Protein AF-A0A0P9E8Y1-F1 (afdb_monomer_lite)

Secondary structure (DSSP, 8-state):
--SSSS-HHHHHHHHHHHHSEEEHHHHHHHHHHH-GGG---HHHHHHHHHHTBSS-GGGGG-TT----EEEEETTEEEE--HHHH--EEE-SS-EEE----EEETTEEE--B-TTS-BPPPHHHHHHTT--TT-EEEEEE-TTS-EEEEEE-PPP-

Foldseek 3Di:
DDLFPDDLLVLVVVQQVVPFKDFLVSSVVSCCVPRVVSVDDSVNSNVLLLCQDQFRFCVLVNQPHNHQWHDPDPRMIHGDDCVVPPHWDRDNGGIDHDQDFDDDVVDTDTDQDPVRDTDDDPVRCVVQVPDPPWDWDFDQDPVRDTDIHTDDDDDD

Radius of gyration: 22.62 Å; chains: 1; bounding box: 49×35×71 Å

Sequence (156 aa):
MTRYSKPVWQMVEEVVDKLGEITAKDARDYIRKNYAEDKVNESTISAQVIACSVNHPSAHHYPNSHRFLFYLGNGRYRRYDPKKDGLWEITSNSAQKIIREVKTEQAYFSQIDSNGQVRLPKEIQEKLSIGARDFVAFVTDEQGNIILKKAELRPV

pLDDT: mean 87.86, std 12.37, range [41.81, 98.62]

Structure (mmCIF, N/CA/C/O backbone):
data_AF-A0A0P9E8Y1-F1
#
_entry.id   AF-A0A0P9E8Y1-F1
#
loop_
_atom_site.group_PDB
_atom_site.id
_atom_site.type_symbol
_atom_site.label_atom_id
_atom_site.label_alt_id
_atom_site.label_comp_id
_atom_site.label_asym_id
_atom_site.label_entity_id
_atom_site.label_seq_id
_atom_site.pdbx_PDB_ins_code
_atom_site.Cartn_x
_atom_site.Cartn_y
_atom_site.Cartn_z
_atom_site.occupancy
_atom_site.B_iso_or_equiv
_atom_site.auth_seq_id
_atom_site.auth_comp_id
_atom_site.auth_asym_id
_atom_site.auth_atom_id
_atom_site.pdbx_PDB_model_num
ATOM 1 N N . MET A 1 1 ? -0.539 -0.955 28.937 1.00 47.16 1 MET A N 1
ATOM 2 C CA . MET A 1 1 ? -1.967 -0.570 28.940 1.00 47.16 1 MET A CA 1
ATOM 3 C C . MET A 1 1 ? -2.278 0.128 27.632 1.00 47.16 1 MET A C 1
ATOM 5 O O . MET A 1 1 ? -1.619 1.112 27.318 1.00 47.16 1 MET A O 1
ATOM 9 N N . THR A 1 2 ? -3.213 -0.391 26.842 1.00 61.22 2 THR A N 1
ATOM 10 C CA . THR A 1 2 ? -3.755 0.338 25.690 1.00 61.22 2 THR A CA 1
ATOM 11 C C . THR A 1 2 ? -4.721 1.404 26.203 1.00 61.22 2 THR A C 1
ATOM 13 O O . THR A 1 2 ? -5.543 1.126 27.067 1.00 61.22 2 THR A O 1
ATOM 16 N N . ARG A 1 3 ? -4.599 2.638 25.697 1.00 80.88 3 ARG A N 1
ATOM 17 C CA . ARG A 1 3 ? -5.460 3.783 26.065 1.00 80.88 3 ARG A CA 1
ATOM 18 C C . ARG A 1 3 ? -6.944 3.554 25.735 1.00 80.88 3 ARG A C 1
ATOM 20 O O . ARG A 1 3 ? -7.800 4.214 26.305 1.00 80.88 3 ARG A O 1
ATOM 27 N N . TYR A 1 4 ? -7.208 2.647 24.805 1.00 91.56 4 TYR A N 1
ATOM 28 C CA . TYR A 1 4 ? -8.515 2.342 24.241 1.00 91.56 4 TYR A CA 1
ATOM 29 C C . TYR A 1 4 ? -8.820 0.853 24.423 1.00 91.56 4 TYR A C 1
ATOM 31 O O . TYR A 1 4 ? -7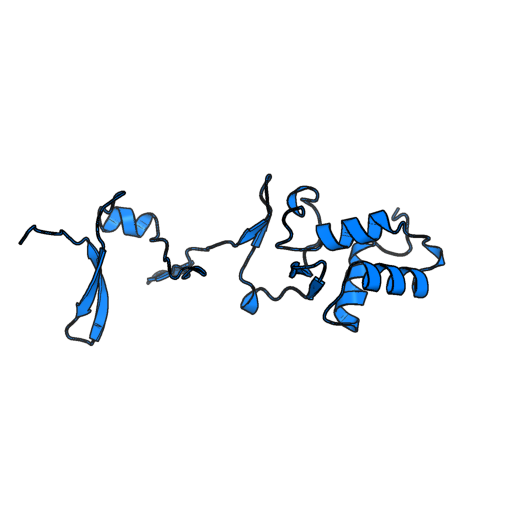.891 0.053 24.613 1.00 91.56 4 TYR A O 1
ATOM 39 N N . SER A 1 5 ? -10.096 0.488 24.289 1.00 91.44 5 SER A N 1
ATOM 40 C CA . SER A 1 5 ? -10.578 -0.898 24.317 1.00 91.44 5 SER A CA 1
ATOM 41 C C . SER A 1 5 ? -9.819 -1.814 23.348 1.00 91.44 5 SER A C 1
ATOM 43 O O . SER A 1 5 ? -9.603 -2.989 23.638 1.00 91.44 5 SER A O 1
ATOM 45 N N . LYS A 1 6 ? -9.336 -1.255 22.231 1.00 93.88 6 LYS A N 1
ATOM 46 C CA . LYS A 1 6 ? -8.363 -1.871 21.325 1.00 93.88 6 LYS A CA 1
ATOM 47 C C . LYS A 1 6 ? -7.500 -0.827 20.608 1.00 93.88 6 LYS A C 1
ATOM 49 O O . LYS A 1 6 ? -7.873 0.342 20.528 1.00 93.88 6 LYS A O 1
ATOM 54 N N . PRO A 1 7 ? -6.333 -1.204 20.069 1.00 94.75 7 PRO A N 1
ATOM 55 C CA . PRO A 1 7 ? -5.552 -0.334 19.200 1.00 94.75 7 PRO A CA 1
ATOM 56 C C . PRO A 1 7 ? -6.367 0.267 18.044 1.00 94.75 7 PRO A C 1
ATOM 58 O O . PRO A 1 7 ? -7.122 -0.431 17.370 1.00 94.75 7 PRO A O 1
ATOM 61 N N . VAL A 1 8 ? -6.141 1.551 17.749 1.00 95.94 8 VAL A N 1
ATOM 62 C CA . VAL A 1 8 ? -6.858 2.273 16.678 1.00 95.94 8 VAL A CA 1
ATOM 63 C C . VAL A 1 8 ? -6.671 1.602 15.315 1.00 95.94 8 VAL A C 1
ATOM 65 O O . VAL A 1 8 ? -7.592 1.594 14.508 1.00 95.94 8 VAL A O 1
ATOM 68 N N . TRP A 1 9 ? -5.510 0.986 15.059 1.00 96.06 9 TRP A N 1
ATOM 69 C CA . TRP A 1 9 ? -5.267 0.272 13.803 1.00 96.06 9 TRP A CA 1
ATOM 70 C C . TRP A 1 9 ? -6.220 -0.914 13.604 1.00 96.06 9 TRP A C 1
ATOM 72 O O . TRP A 1 9 ? -6.656 -1.126 12.482 1.00 96.06 9 TRP A O 1
ATOM 82 N N . GLN A 1 10 ? -6.609 -1.623 14.671 1.00 97.06 10 GLN A N 1
ATOM 83 C CA . GLN A 1 10 ? -7.600 -2.704 14.584 1.00 97.06 10 GLN A CA 1
ATOM 84 C C . GLN A 1 10 ? -8.991 -2.152 14.289 1.00 97.06 10 GLN A C 1
ATOM 86 O O . GLN A 1 10 ? -9.735 -2.729 13.506 1.00 97.06 10 GLN A O 1
ATOM 91 N N . MET A 1 11 ? -9.336 -1.001 14.871 1.00 97.69 11 MET A N 1
ATOM 92 C CA . MET A 1 11 ? -10.604 -0.346 14.553 1.00 97.69 11 MET A CA 1
ATOM 93 C C . MET A 1 11 ? -10.655 0.069 13.077 1.00 97.69 11 MET A C 1
ATOM 95 O O . MET A 1 11 ? -11.681 -0.116 12.435 1.00 97.69 11 MET A O 1
ATOM 99 N N . VAL A 1 12 ? -9.551 0.602 12.533 1.00 97.75 12 VAL A N 1
ATOM 100 C CA . VAL A 1 12 ? -9.418 0.949 11.104 1.00 97.75 12 VAL A CA 1
ATOM 101 C C . VAL A 1 12 ? -9.509 -0.297 10.216 1.00 97.75 12 VAL A C 1
ATOM 103 O O . VAL A 1 12 ? -10.144 -0.244 9.164 1.00 97.75 12 VAL A O 1
ATOM 106 N N . GLU A 1 13 ? -8.908 -1.408 10.646 1.00 97.69 13 GLU A N 1
ATOM 107 C CA . GLU A 1 13 ? -8.974 -2.696 9.952 1.00 97.69 13 GLU A CA 1
ATOM 108 C C . GLU A 1 13 ? -10.422 -3.187 9.796 1.00 97.69 13 GLU A C 1
ATOM 110 O O . GLU A 1 13 ? -10.859 -3.509 8.694 1.00 97.69 13 GLU A O 1
ATOM 115 N N . GLU A 1 14 ? -11.215 -3.119 10.863 1.00 97.75 14 GLU A N 1
ATOM 116 C CA . GLU A 1 14 ? -12.636 -3.479 10.807 1.00 97.75 14 GLU A CA 1
ATOM 117 C C . GLU A 1 14 ? -13.444 -2.594 9.853 1.00 97.75 14 GLU A C 1
ATOM 119 O O . GLU A 1 14 ? -14.371 -3.075 9.198 1.00 97.75 14 GLU A O 1
ATOM 124 N N . VAL A 1 15 ? -13.117 -1.298 9.764 1.00 97.75 15 VAL A N 1
ATOM 125 C CA . VAL A 1 15 ? -13.829 -0.384 8.858 1.00 97.75 15 VAL A CA 1
ATOM 126 C C . VAL A 1 15 ? -13.609 -0.799 7.409 1.00 97.75 15 VAL A C 1
ATOM 128 O O . VAL A 1 15 ? -14.573 -0.887 6.646 1.00 97.75 15 VAL A O 1
ATOM 131 N N . VAL A 1 16 ? -12.355 -1.061 7.026 1.00 98.06 16 VAL A N 1
ATOM 132 C CA . VAL A 1 16 ? -12.027 -1.431 5.644 1.00 98.06 16 VAL A CA 1
ATOM 133 C C . VAL A 1 16 ? -12.569 -2.813 5.288 1.00 98.06 16 VAL A C 1
ATOM 135 O O . VAL A 1 16 ? -13.050 -2.998 4.174 1.00 98.06 16 VAL A O 1
ATOM 138 N N . ASP A 1 17 ? -12.591 -3.752 6.235 1.00 97.25 17 ASP A N 1
ATOM 139 C CA . ASP A 1 17 ? -13.168 -5.081 6.011 1.00 97.25 17 ASP A CA 1
ATOM 140 C C . ASP A 1 17 ? -14.684 -5.024 5.806 1.00 97.25 17 ASP A C 1
ATOM 142 O O . ASP A 1 17 ? -15.243 -5.807 5.039 1.00 97.25 17 ASP A O 1
ATOM 146 N N . LYS A 1 18 ? -15.361 -4.069 6.453 1.00 97.38 18 LYS A N 1
ATOM 147 C CA . LYS A 1 18 ? -16.814 -3.913 6.354 1.00 97.38 18 LYS A CA 1
ATOM 148 C C . LYS A 1 18 ? -17.268 -3.089 5.151 1.00 97.38 18 LYS A C 1
ATOM 150 O O . LYS A 1 18 ? -18.318 -3.381 4.585 1.00 97.38 18 LYS A O 1
ATOM 155 N N . LEU A 1 19 ? -16.536 -2.029 4.806 1.00 97.19 19 LEU A N 1
ATOM 156 C CA . LEU A 1 19 ? -16.939 -1.059 3.777 1.00 97.19 19 LEU A CA 1
ATOM 157 C C . LEU A 1 19 ? -16.195 -1.237 2.444 1.00 97.19 19 LEU A C 1
ATOM 159 O O . LEU A 1 19 ? -16.644 -0.728 1.419 1.00 97.19 19 LEU A O 1
ATOM 163 N N . GLY A 1 20 ? -15.075 -1.962 2.432 1.00 97.25 20 GLY A N 1
ATOM 164 C CA . GLY A 1 20 ? -14.239 -2.152 1.250 1.00 97.25 20 GLY A CA 1
ATOM 165 C C . GLY A 1 20 ? -13.348 -0.943 0.962 1.00 97.25 20 GLY A C 1
ATOM 166 O O . GLY A 1 20 ? -12.188 -0.915 1.371 1.00 97.25 20 GLY A O 1
ATOM 167 N N . GLU A 1 21 ? -13.863 0.046 0.230 1.00 98.00 21 GLU A N 1
ATOM 168 C CA . GLU A 1 21 ? -13.162 1.315 -0.021 1.00 98.00 21 GLU A CA 1
ATOM 169 C C . GLU A 1 21 ? -13.600 2.356 1.014 1.00 98.00 21 GLU A C 1
ATOM 171 O O . GLU A 1 21 ? -14.790 2.534 1.261 1.00 98.00 21 GLU A O 1
ATOM 176 N N . ILE A 1 22 ? -12.634 3.034 1.635 1.00 98.44 22 ILE A N 1
ATOM 177 C CA . ILE A 1 22 ? -12.863 3.979 2.729 1.00 98.44 22 ILE A CA 1
ATOM 178 C C . ILE A 1 22 ? -12.051 5.260 2.561 1.00 98.44 22 ILE A C 1
ATOM 180 O O . ILE A 1 22 ? -10.979 5.289 1.954 1.00 98.44 22 ILE A O 1
ATOM 184 N N . THR A 1 23 ? -12.524 6.320 3.197 1.00 98.44 23 THR A N 1
ATOM 185 C CA . THR A 1 23 ? -11.785 7.549 3.479 1.00 98.44 23 THR A CA 1
ATOM 186 C C . THR A 1 23 ? -11.465 7.658 4.972 1.00 98.44 23 THR A C 1
ATOM 188 O O . THR A 1 23 ? -12.023 6.949 5.813 1.00 98.44 23 THR A O 1
ATOM 191 N N . ALA A 1 24 ? -10.613 8.617 5.349 1.00 97.31 24 ALA A N 1
ATOM 192 C CA . ALA A 1 24 ? -10.407 8.948 6.763 1.00 97.31 24 ALA A CA 1
ATOM 193 C C . ALA A 1 24 ? -11.699 9.433 7.455 1.00 97.31 24 ALA A C 1
ATOM 195 O O . ALA A 1 24 ? -11.834 9.305 8.670 1.00 97.31 24 ALA A O 1
ATOM 196 N N . LYS A 1 25 ? -12.662 9.989 6.704 1.00 98.00 25 LYS A N 1
ATOM 197 C CA . LYS A 1 25 ? -13.980 10.346 7.242 1.00 98.00 25 LYS A CA 1
ATOM 198 C C . LYS A 1 25 ? -14.779 9.091 7.599 1.00 98.00 25 LYS A C 1
ATOM 200 O O . LYS A 1 25 ? -15.287 9.025 8.710 1.00 98.00 25 LYS A O 1
ATOM 205 N N . ASP A 1 26 ? -14.810 8.090 6.724 1.00 98.31 26 ASP A N 1
ATOM 206 C CA . ASP A 1 26 ? -15.538 6.838 6.982 1.00 98.31 26 ASP A CA 1
ATOM 207 C C . ASP A 1 26 ? -14.980 6.110 8.210 1.00 98.31 26 ASP A C 1
ATOM 209 O O . ASP A 1 26 ? -15.739 5.649 9.063 1.00 98.31 26 ASP A O 1
ATOM 213 N N . ALA A 1 27 ? -13.649 6.098 8.363 1.00 98.06 27 ALA A N 1
ATOM 214 C CA . ALA A 1 27 ? -12.999 5.580 9.564 1.00 98.06 27 ALA A CA 1
ATOM 215 C C . ALA A 1 2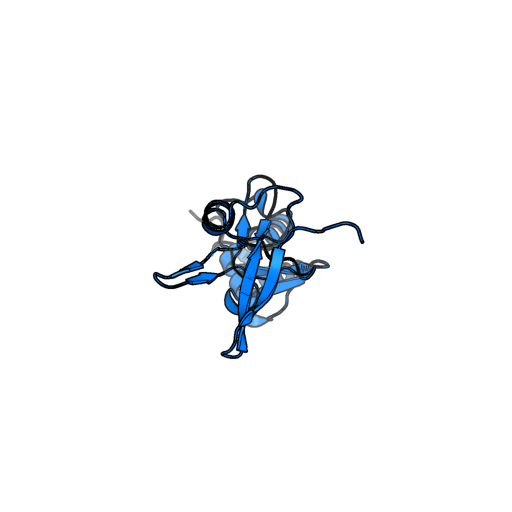7 ? -13.419 6.347 10.830 1.00 98.06 27 ALA A C 1
ATOM 217 O O . ALA A 1 27 ? -13.768 5.729 11.835 1.00 98.06 27 ALA A O 1
ATOM 218 N N . ARG A 1 28 ? -13.433 7.688 10.792 1.00 98.06 28 ARG A N 1
ATOM 219 C CA . ARG A 1 28 ? -13.873 8.520 11.927 1.00 98.06 28 ARG A CA 1
ATOM 220 C C . ARG A 1 28 ? -15.326 8.261 12.302 1.00 98.06 28 ARG A C 1
ATOM 222 O O . ARG A 1 28 ? -15.616 8.067 13.480 1.00 98.06 28 ARG A O 1
ATOM 229 N N . ASP A 1 29 ? -16.215 8.227 11.317 1.00 98.12 29 ASP A N 1
ATOM 230 C CA . ASP A 1 29 ? -17.647 8.035 11.538 1.00 98.12 29 ASP A CA 1
ATOM 231 C C . ASP A 1 29 ? -17.931 6.647 12.122 1.00 98.12 29 ASP A C 1
ATOM 233 O O . ASP A 1 29 ? -18.678 6.515 13.095 1.00 98.12 29 ASP A O 1
ATOM 237 N N . TYR A 1 30 ? -17.278 5.610 11.589 1.00 97.88 30 TYR A N 1
ATOM 238 C CA . TYR A 1 30 ? -17.397 4.255 12.116 1.00 97.88 30 TYR A CA 1
ATOM 239 C C . TYR A 1 30 ? -16.858 4.147 13.545 1.00 97.88 30 TYR A C 1
ATOM 241 O O . TYR A 1 30 ? -17.529 3.584 14.410 1.00 97.88 30 TYR A O 1
ATOM 249 N N . ILE A 1 31 ? -15.674 4.698 13.820 1.00 97.31 31 ILE A N 1
ATOM 250 C CA . ILE A 1 31 ? -15.056 4.615 15.148 1.00 97.31 31 ILE A CA 1
ATOM 251 C C . ILE A 1 31 ? -15.870 5.402 16.174 1.00 97.31 31 ILE A C 1
ATOM 253 O O . ILE A 1 31 ? -16.164 4.874 17.240 1.00 97.31 31 ILE A O 1
ATOM 257 N N . ARG A 1 32 ? -16.333 6.614 15.844 1.00 96.69 32 ARG A N 1
ATOM 258 C CA . ARG A 1 32 ? -17.205 7.399 16.733 1.00 96.69 32 ARG A CA 1
ATOM 259 C C . ARG A 1 32 ? -18.499 6.653 17.062 1.00 96.69 32 ARG A C 1
ATOM 261 O O . ARG A 1 32 ? -18.981 6.758 18.183 1.00 96.69 32 ARG A O 1
ATOM 268 N N . LYS A 1 33 ? -19.057 5.910 16.103 1.00 97.12 33 LYS A N 1
ATOM 269 C CA . LYS A 1 33 ? -20.299 5.152 16.295 1.00 97.12 33 LYS A CA 1
ATOM 270 C C . LYS A 1 33 ? -20.106 3.882 17.128 1.00 97.12 33 LYS A C 1
ATOM 272 O O . LYS A 1 33 ? -20.944 3.595 17.973 1.00 97.12 33 LYS A O 1
ATOM 277 N N . ASN A 1 34 ? -19.053 3.108 16.866 1.00 97.06 34 ASN A N 1
ATOM 278 C CA . ASN A 1 34 ? -18.881 1.770 17.452 1.00 97.06 34 ASN A CA 1
ATOM 279 C C . ASN A 1 34 ? -17.958 1.755 18.684 1.00 97.06 34 ASN A C 1
ATOM 281 O O . ASN A 1 34 ? -18.018 0.821 19.473 1.00 97.06 34 ASN A O 1
ATOM 285 N N . TYR A 1 35 ? -17.137 2.793 18.860 1.00 96.19 35 TYR A N 1
ATOM 286 C CA . TYR A 1 35 ? -16.131 2.924 19.920 1.00 96.19 35 TYR A CA 1
ATOM 287 C C . TYR A 1 35 ? -16.228 4.296 20.614 1.00 96.19 35 TYR A C 1
ATOM 289 O O . TYR A 1 35 ? -15.220 4.931 20.922 1.00 96.19 35 TYR A O 1
ATOM 297 N N . ALA A 1 36 ? -17.452 4.787 20.841 1.00 94.25 36 ALA A N 1
ATOM 298 C CA . ALA A 1 36 ? -17.701 6.118 21.403 1.00 94.25 36 ALA A CA 1
ATOM 299 C C . ALA A 1 36 ? -17.004 6.344 22.760 1.00 94.25 36 ALA A C 1
ATOM 301 O O . ALA A 1 36 ? -16.426 7.410 22.989 1.00 94.25 36 ALA A O 1
ATOM 302 N N . GLU A 1 37 ? -17.001 5.324 23.625 1.00 95.38 37 GLU A N 1
ATOM 303 C CA . GLU A 1 37 ? -16.402 5.378 24.966 1.00 95.38 37 GLU A CA 1
ATOM 304 C C . GLU A 1 37 ? -14.880 5.555 24.944 1.00 95.38 37 GLU A C 1
ATOM 306 O O . GLU A 1 37 ? -14.316 6.192 25.834 1.00 95.38 37 GLU A O 1
ATOM 311 N N . ASP A 1 38 ? -14.213 5.075 23.890 1.00 95.12 38 ASP A N 1
ATOM 312 C CA . ASP A 1 38 ? -12.762 5.204 23.745 1.00 95.12 38 ASP A CA 1
ATOM 313 C C . ASP A 1 38 ? -12.333 6.649 23.450 1.00 95.12 38 ASP A C 1
ATOM 315 O O . ASP A 1 38 ? -11.164 6.996 23.638 1.00 95.12 38 ASP A O 1
ATOM 319 N N . LYS A 1 39 ? -13.264 7.508 22.998 1.00 94.88 39 LYS A N 1
ATOM 320 C CA . LYS A 1 39 ? -13.039 8.939 22.711 1.00 94.88 39 LYS A CA 1
ATOM 321 C C . LYS A 1 39 ? -11.765 9.179 21.888 1.00 94.88 39 LYS A C 1
ATOM 323 O O . LYS A 1 39 ? -10.972 10.081 22.174 1.00 94.88 39 LYS A O 1
ATOM 328 N N . VAL A 1 40 ? -11.555 8.346 20.868 1.00 96.44 40 VAL A N 1
ATOM 329 C CA . VAL A 1 40 ? -10.368 8.401 20.008 1.00 96.44 40 VAL A CA 1
ATOM 330 C C . VAL A 1 40 ? -10.329 9.739 19.267 1.00 96.44 40 VAL A C 1
ATOM 332 O O . VAL A 1 40 ? -11.311 10.154 18.651 1.00 96.44 40 VAL A O 1
ATOM 335 N N . ASN A 1 41 ? -9.183 10.422 19.305 1.00 96.44 41 ASN A N 1
ATOM 336 C CA . ASN A 1 41 ? -9.016 11.695 18.609 1.00 96.44 41 ASN A CA 1
ATOM 337 C C . ASN A 1 41 ? -9.080 11.501 17.080 1.00 96.44 41 ASN A C 1
ATOM 339 O O . ASN A 1 41 ? -8.426 10.619 16.523 1.00 96.44 41 ASN A O 1
ATOM 343 N N . GLU A 1 42 ? -9.821 12.366 16.388 1.00 96.12 42 GLU A N 1
ATOM 344 C CA . GLU A 1 42 ? -9.943 12.370 14.928 1.00 96.12 42 GLU A CA 1
ATOM 345 C C . GLU A 1 42 ? -8.592 12.474 14.197 1.00 96.12 42 GLU A C 1
ATOM 347 O O . GLU A 1 42 ? -8.398 11.834 13.157 1.00 96.12 42 GLU A O 1
ATOM 352 N N . SER A 1 43 ? -7.637 13.237 14.743 1.00 96.44 43 SER A N 1
ATOM 353 C CA . SER A 1 43 ? -6.284 13.348 14.183 1.00 96.44 43 SER A CA 1
ATOM 354 C C . SER A 1 43 ? -5.499 12.049 14.343 1.00 96.44 43 SER A C 1
ATOM 356 O O . SER A 1 43 ? -4.772 11.660 13.432 1.00 96.44 43 SER A O 1
ATOM 358 N N . THR A 1 44 ? -5.703 11.330 15.451 1.00 96.06 44 THR A N 1
ATOM 359 C CA . THR A 1 44 ? -5.144 9.991 15.663 1.00 96.06 44 THR A CA 1
ATOM 360 C C . THR A 1 44 ? -5.705 9.007 14.648 1.00 96.06 44 THR A C 1
ATOM 362 O O . THR A 1 44 ? -4.935 8.263 14.054 1.00 96.06 44 THR A O 1
ATOM 365 N N . ILE A 1 45 ? -7.017 9.030 14.394 1.00 97.44 45 ILE A N 1
ATOM 366 C CA . ILE A 1 45 ? -7.643 8.159 13.387 1.00 97.44 45 ILE A CA 1
ATOM 367 C C . ILE A 1 45 ? -7.069 8.458 11.997 1.00 97.44 45 ILE A C 1
ATOM 369 O O . ILE A 1 45 ? -6.646 7.544 11.294 1.00 97.44 45 ILE A O 1
ATOM 373 N N . SER A 1 46 ? -6.988 9.736 11.621 1.00 97.19 46 SER A N 1
ATOM 374 C CA . SER A 1 46 ? -6.459 10.151 10.314 1.00 97.19 46 SER A CA 1
ATOM 375 C C . SER A 1 46 ? -4.985 9.763 10.141 1.00 97.19 46 SER A C 1
ATOM 377 O O . SER A 1 46 ? -4.609 9.209 9.108 1.00 97.19 46 SER A O 1
ATOM 379 N N . ALA A 1 47 ? -4.161 9.980 11.172 1.00 97.00 47 ALA A N 1
ATOM 380 C CA . ALA A 1 47 ? -2.770 9.537 11.191 1.00 97.00 47 ALA A CA 1
ATOM 381 C C . ALA A 1 47 ? -2.666 8.010 11.096 1.00 97.00 47 ALA A C 1
ATOM 383 O O . ALA A 1 47 ? -1.813 7.505 10.375 1.00 97.00 47 ALA A O 1
ATOM 384 N N . GLN A 1 48 ? -3.560 7.270 11.761 1.00 97.38 48 GLN A N 1
ATOM 385 C CA . GLN A 1 48 ? -3.569 5.812 11.724 1.00 97.38 48 GLN A CA 1
ATOM 386 C C . GLN A 1 48 ? -3.920 5.270 10.335 1.00 97.38 48 GLN A C 1
ATOM 388 O O . GLN A 1 48 ? -3.290 4.318 9.891 1.00 97.38 48 GLN A O 1
ATOM 393 N N . VAL A 1 49 ? -4.865 5.887 9.619 1.00 98.12 49 VAL A N 1
ATOM 394 C CA . VAL A 1 49 ? -5.190 5.513 8.230 1.00 98.12 49 VAL A CA 1
ATOM 395 C C . VAL A 1 49 ? -3.965 5.678 7.321 1.00 98.12 49 VAL A C 1
ATOM 397 O O . VAL A 1 49 ? -3.638 4.773 6.553 1.00 98.12 49 VAL A O 1
ATOM 400 N N . ILE A 1 50 ? -3.228 6.786 7.457 1.00 97.44 50 ILE A N 1
ATOM 401 C CA . ILE A 1 50 ? -1.969 7.011 6.726 1.00 97.44 50 ILE A CA 1
ATOM 402 C C . ILE A 1 50 ? -0.907 5.980 7.136 1.00 97.44 50 ILE A C 1
ATOM 404 O O . ILE A 1 50 ? -0.262 5.366 6.284 1.00 97.44 50 ILE A O 1
ATOM 408 N N . ALA A 1 51 ? -0.740 5.767 8.441 1.00 96.62 51 ALA A N 1
ATOM 409 C CA . ALA A 1 51 ? 0.224 4.839 9.018 1.00 96.62 51 ALA A CA 1
ATOM 410 C C . ALA A 1 51 ? -0.068 3.374 8.662 1.00 96.62 51 ALA A C 1
ATOM 412 O O . ALA A 1 51 ? 0.844 2.560 8.639 1.00 96.62 51 ALA A O 1
ATOM 413 N N . CYS A 1 52 ? -1.312 3.017 8.359 1.00 97.50 52 CYS A N 1
ATOM 414 C CA . CYS A 1 52 ? -1.679 1.667 7.938 1.00 97.50 52 CYS A CA 1
ATOM 415 C C . CYS A 1 52 ? -1.558 1.448 6.424 1.00 97.50 52 CYS A C 1
ATOM 417 O O . CYS A 1 52 ? -1.711 0.316 5.963 1.00 97.50 52 CYS A O 1
ATOM 419 N N . SER A 1 53 ? -1.257 2.491 5.645 1.00 97.75 53 SER A N 1
ATOM 420 C CA . SER A 1 53 ? -1.074 2.382 4.197 1.00 97.75 53 SER A CA 1
ATOM 421 C C . SER A 1 53 ? 0.331 1.912 3.816 1.00 97.75 53 SER A C 1
ATOM 423 O O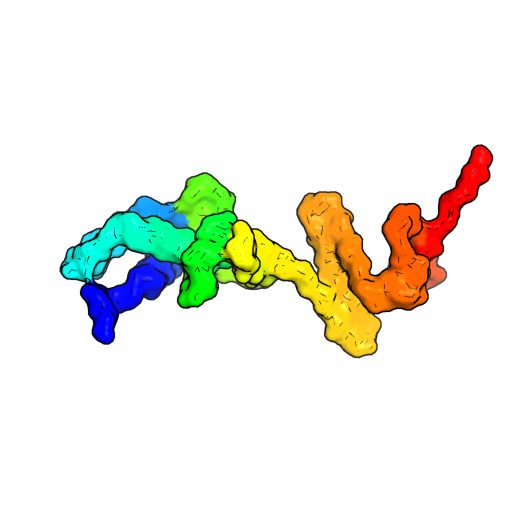 . SER A 1 53 ? 1.319 2.378 4.389 1.00 97.75 53 SER A O 1
ATOM 425 N N . VAL A 1 54 ? 0.423 1.008 2.837 1.00 96.25 54 VAL A N 1
ATOM 426 C CA . VAL A 1 54 ? 1.697 0.501 2.294 1.00 96.25 54 VAL A CA 1
ATOM 427 C C . VAL A 1 54 ? 2.365 1.457 1.303 1.00 96.25 54 VAL A C 1
ATOM 429 O O . VAL A 1 54 ? 3.570 1.371 1.105 1.00 96.25 54 VAL A O 1
ATOM 432 N N . ASN A 1 55 ? 1.602 2.356 0.673 1.00 96.25 55 ASN A N 1
ATOM 433 C CA . ASN A 1 55 ? 2.061 3.183 -0.452 1.00 96.25 55 ASN A CA 1
ATOM 434 C C . ASN A 1 55 ? 1.800 4.689 -0.277 1.00 96.25 55 ASN A C 1
ATOM 436 O O . ASN A 1 55 ? 2.105 5.471 -1.176 1.00 96.25 55 ASN A O 1
ATOM 440 N N . HIS A 1 56 ? 1.222 5.127 0.846 1.00 96.81 56 HIS A N 1
ATOM 441 C CA . HIS A 1 56 ? 1.003 6.556 1.076 1.00 96.81 56 HIS A CA 1
ATOM 442 C C . HIS A 1 56 ? 2.351 7.293 1.238 1.00 96.81 56 HIS A C 1
ATOM 444 O O . HIS A 1 56 ? 3.189 6.830 2.009 1.00 96.81 56 HIS A O 1
ATOM 450 N N . PRO A 1 57 ? 2.580 8.466 0.615 1.00 93.12 57 PRO A N 1
ATOM 451 C CA . PRO A 1 57 ? 3.869 9.168 0.695 1.00 93.12 57 PRO A CA 1
ATOM 452 C C . PRO A 1 57 ? 4.335 9.449 2.130 1.00 93.12 57 PRO A C 1
ATOM 454 O O . PRO A 1 57 ? 5.483 9.198 2.484 1.00 93.12 57 PRO A O 1
ATOM 457 N N . SER A 1 58 ? 3.417 9.885 2.993 1.00 95.19 58 SER A N 1
ATOM 458 C CA . SER A 1 58 ? 3.670 10.176 4.414 1.00 95.19 58 SER A CA 1
ATOM 459 C C . SER A 1 58 ? 3.747 8.941 5.326 1.00 95.19 58 SER A C 1
ATOM 461 O O . SER A 1 58 ? 3.914 9.084 6.533 1.00 95.19 58 SER A O 1
ATOM 463 N N . ALA A 1 59 ? 3.628 7.723 4.785 1.00 94.44 59 ALA A N 1
ATOM 464 C CA . ALA A 1 59 ? 3.728 6.481 5.553 1.00 94.44 59 ALA A CA 1
ATOM 465 C C . ALA A 1 59 ? 5.075 6.329 6.283 1.00 94.44 59 ALA A C 1
ATOM 467 O O . ALA A 1 59 ? 5.129 5.660 7.319 1.00 94.44 59 ALA A O 1
ATOM 468 N N . HIS A 1 60 ? 6.137 6.947 5.756 1.00 92.31 60 HIS A N 1
ATOM 469 C CA . HIS A 1 60 ? 7.494 6.902 6.302 1.00 92.31 60 HIS A CA 1
ATOM 470 C C . HIS A 1 60 ? 7.625 7.518 7.700 1.00 92.31 60 HIS A C 1
ATOM 472 O O . HIS A 1 60 ? 8.485 7.098 8.467 1.00 92.31 60 HIS A O 1
ATOM 478 N N . HIS A 1 61 ? 6.725 8.424 8.094 1.00 93.38 61 HIS A N 1
ATOM 479 C CA . HIS A 1 61 ? 6.690 8.963 9.459 1.00 93.38 61 HIS A CA 1
ATOM 480 C C . HIS A 1 61 ? 6.265 7.929 10.520 1.00 93.38 61 HIS A C 1
ATOM 482 O O . HIS A 1 61 ? 6.323 8.218 11.713 1.00 93.38 61 HIS A O 1
ATOM 488 N N . TYR A 1 62 ? 5.834 6.729 10.108 1.00 92.56 62 TYR A N 1
ATOM 489 C CA . TYR A 1 62 ? 5.235 5.723 10.989 1.00 92.56 62 TYR A CA 1
ATOM 490 C C . TYR A 1 62 ? 5.843 4.314 10.814 1.00 92.56 62 TYR A C 1
ATOM 492 O O . TYR A 1 62 ? 5.097 3.357 10.584 1.00 92.56 62 TYR A O 1
ATOM 500 N N . PRO A 1 63 ? 7.173 4.132 10.908 1.00 79.31 63 PRO A N 1
ATOM 501 C CA . PRO A 1 63 ? 7.868 2.918 10.455 1.00 79.31 63 PRO A CA 1
ATOM 502 C C . PRO A 1 63 ? 7.341 1.608 11.071 1.00 79.31 63 PRO A C 1
ATOM 504 O O . PRO A 1 63 ? 7.210 0.617 10.363 1.00 79.31 63 PRO A O 1
ATOM 507 N N . ASN A 1 64 ? 6.924 1.620 12.341 1.00 82.75 64 ASN A N 1
ATOM 508 C CA . ASN A 1 64 ? 6.508 0.425 13.094 1.00 82.75 64 ASN A CA 1
ATOM 509 C C . ASN A 1 64 ? 4.986 0.164 13.078 1.00 82.75 64 ASN A C 1
ATOM 511 O O . ASN A 1 64 ? 4.420 -0.307 14.064 1.00 82.75 64 ASN A O 1
ATOM 515 N N . SER A 1 65 ? 4.299 0.526 11.994 1.00 88.19 65 SER A N 1
ATOM 516 C CA . SER A 1 65 ? 2.833 0.421 11.901 1.00 88.19 65 SER A CA 1
ATOM 517 C C . SER A 1 65 ? 2.373 -0.835 11.170 1.00 88.19 65 SER A C 1
ATOM 519 O O . SER A 1 65 ? 3.010 -1.269 10.214 1.00 88.19 65 SER A O 1
ATOM 521 N N . HIS A 1 66 ? 1.217 -1.372 11.567 1.00 91.06 66 HIS A N 1
ATOM 522 C CA . HIS A 1 66 ? 0.554 -2.476 10.869 1.00 91.06 66 HIS A CA 1
ATOM 523 C C . HIS A 1 66 ? 0.048 -2.004 9.505 1.00 91.06 66 HIS A C 1
ATOM 525 O O . HIS A 1 66 ? -0.814 -1.127 9.442 1.00 91.06 66 HIS A O 1
ATOM 531 N N . ARG A 1 67 ? 0.590 -2.564 8.419 1.00 91.44 67 ARG A N 1
ATOM 532 C CA . ARG A 1 67 ? 0.296 -2.129 7.049 1.00 91.44 67 ARG A CA 1
ATOM 533 C C . ARG A 1 67 ? -0.685 -3.078 6.367 1.00 91.44 67 ARG A C 1
ATOM 535 O O . ARG A 1 67 ? -0.339 -4.217 6.076 1.00 91.44 67 ARG A O 1
ATOM 542 N N . PHE A 1 68 ? -1.892 -2.601 6.097 1.00 96.38 68 PHE A N 1
ATOM 543 C CA . PHE A 1 68 ? -2.958 -3.389 5.462 1.00 96.38 68 PHE A CA 1
ATOM 544 C C . PHE A 1 68 ? -3.849 -2.564 4.522 1.00 96.38 68 PHE A C 1
ATOM 546 O O . PHE A 1 68 ? -4.747 -3.118 3.888 1.00 96.38 68 PHE A O 1
ATOM 553 N N . LEU A 1 69 ? -3.608 -1.254 4.401 1.00 98.25 69 LEU A N 1
ATOM 554 C CA . LEU A 1 69 ? -4.309 -0.378 3.467 1.00 98.25 69 LEU A CA 1
ATOM 555 C C . LEU A 1 69 ? -3.462 -0.102 2.224 1.00 98.25 69 LEU A C 1
ATOM 557 O O . LEU A 1 69 ? -2.239 -0.007 2.290 1.00 98.25 69 LEU A O 1
ATOM 561 N N . PHE A 1 70 ? -4.135 0.103 1.100 1.00 98.31 70 PHE A N 1
ATOM 562 C CA . PHE A 1 70 ? -3.568 0.629 -0.133 1.00 98.31 70 PHE A CA 1
ATOM 563 C C . PHE A 1 70 ? -4.251 1.952 -0.475 1.00 98.31 70 PHE A C 1
ATOM 565 O O . PHE A 1 70 ? -5.476 2.020 -0.571 1.00 98.31 70 PHE A O 1
ATOM 572 N N . TYR A 1 71 ? -3.458 3.004 -0.639 1.00 98.31 71 TYR A N 1
ATOM 573 C CA . TYR A 1 71 ? -3.888 4.347 -1.002 1.00 98.31 71 TYR A CA 1
ATOM 574 C C . TYR A 1 71 ? -4.145 4.449 -2.507 1.00 98.31 71 TYR A C 1
ATOM 576 O O . TYR A 1 71 ? -3.263 4.173 -3.319 1.00 98.31 71 TYR A O 1
ATOM 584 N N . LEU A 1 72 ? -5.352 4.877 -2.870 1.00 97.19 72 LEU A N 1
ATOM 585 C CA . LEU A 1 72 ? -5.820 5.017 -4.252 1.00 97.19 72 LEU A CA 1
ATOM 586 C C . LEU A 1 72 ? -5.689 6.453 -4.787 1.00 97.19 72 LEU A C 1
ATOM 588 O O . LEU A 1 72 ? -6.051 6.711 -5.933 1.00 97.19 72 LEU A O 1
ATOM 592 N N . GLY A 1 73 ? -5.212 7.393 -3.965 1.00 94.06 73 GLY A N 1
ATOM 593 C CA . GLY A 1 73 ? -5.278 8.826 -4.256 1.00 94.06 73 GLY A CA 1
ATOM 594 C C . GLY A 1 73 ? -6.540 9.488 -3.693 1.00 94.06 73 GLY A C 1
ATOM 595 O O . GLY A 1 73 ? -7.505 8.821 -3.316 1.00 94.06 73 GLY A O 1
ATOM 596 N N . ASN A 1 74 ? -6.530 10.823 -3.627 1.00 93.88 74 ASN A N 1
ATOM 597 C CA . ASN A 1 74 ? -7.657 11.658 -3.186 1.00 93.88 74 ASN A CA 1
ATOM 598 C C . ASN A 1 74 ? -8.260 11.251 -1.828 1.00 93.88 74 ASN A C 1
ATOM 600 O O . ASN A 1 74 ? -9.472 11.294 -1.636 1.00 93.88 74 ASN A O 1
ATOM 604 N N . GLY A 1 75 ? -7.421 10.819 -0.883 1.00 96.06 75 GLY A N 1
ATOM 605 C CA . GLY A 1 75 ? -7.869 10.413 0.454 1.00 96.06 75 GLY A CA 1
ATOM 606 C C . GLY A 1 75 ? -8.614 9.074 0.524 1.00 96.06 75 GLY A C 1
ATOM 607 O O . GLY A 1 75 ? -9.199 8.785 1.568 1.00 96.06 75 GLY A O 1
ATOM 608 N N . ARG A 1 76 ? -8.597 8.265 -0.545 1.00 98.25 76 ARG A N 1
ATOM 609 C CA . ARG A 1 76 ? -9.282 6.965 -0.615 1.00 98.25 76 ARG A CA 1
ATOM 610 C C . ARG A 1 76 ? -8.323 5.802 -0.411 1.00 98.25 76 ARG A C 1
ATOM 612 O O . ARG A 1 76 ? -7.197 5.815 -0.909 1.00 98.25 76 ARG A O 1
ATOM 619 N N . TYR A 1 77 ? -8.791 4.786 0.298 1.00 98.62 77 TYR A N 1
ATOM 620 C CA . TYR A 1 77 ? -8.025 3.616 0.702 1.00 98.62 77 TYR A CA 1
ATOM 621 C C . TYR A 1 77 ? -8.868 2.355 0.556 1.00 98.62 77 TYR A C 1
ATOM 623 O O . TYR A 1 77 ? -10.083 2.401 0.691 1.00 98.62 77 TYR A O 1
ATOM 631 N N . ARG A 1 78 ? -8.222 1.213 0.346 1.00 98.38 78 ARG A N 1
ATOM 632 C CA . ARG A 1 78 ? -8.865 -0.109 0.417 1.00 98.38 78 ARG A CA 1
ATOM 633 C C . ARG A 1 78 ? -7.936 -1.128 1.058 1.00 98.38 78 ARG A C 1
ATOM 635 O O . ARG A 1 78 ? -6.759 -0.827 1.258 1.00 98.38 78 ARG A O 1
ATOM 642 N N . ARG A 1 79 ? -8.427 -2.345 1.302 1.00 98.19 79 ARG A N 1
ATOM 643 C CA . ARG A 1 79 ? -7.576 -3.478 1.690 1.00 98.19 79 ARG A CA 1
ATOM 644 C C . ARG A 1 79 ? -6.456 -3.657 0.656 1.00 98.19 79 ARG A C 1
ATOM 646 O O . ARG A 1 79 ? -6.701 -3.658 -0.557 1.00 98.19 79 ARG A O 1
ATOM 653 N N . TYR A 1 80 ? -5.229 -3.752 1.148 1.00 96.69 80 TYR A N 1
ATOM 654 C CA . TYR A 1 80 ? -4.050 -4.050 0.347 1.00 96.69 80 TYR A CA 1
ATOM 655 C C . TYR A 1 80 ? -4.073 -5.512 -0.103 1.00 96.69 80 TYR A C 1
ATOM 657 O O . TYR A 1 80 ? -4.298 -6.410 0.706 1.00 96.69 80 TYR A O 1
ATOM 665 N N . ASP A 1 81 ? -3.823 -5.737 -1.391 1.00 93.62 81 ASP A N 1
ATOM 666 C CA . ASP A 1 81 ? -3.684 -7.064 -1.982 1.00 93.62 81 ASP A CA 1
ATOM 667 C C . ASP A 1 81 ? -2.304 -7.159 -2.650 1.00 93.62 81 ASP A C 1
ATOM 669 O O . ASP A 1 81 ? -2.125 -6.636 -3.751 1.00 93.62 81 ASP A O 1
ATOM 673 N N . PRO A 1 82 ? -1.324 -7.850 -2.036 1.00 86.44 82 PRO A N 1
ATOM 674 C CA . PRO A 1 82 ? 0.021 -7.985 -2.589 1.00 86.44 82 PRO A CA 1
ATOM 675 C C . PRO A 1 82 ? 0.076 -8.554 -4.013 1.00 86.44 82 PRO A C 1
ATOM 677 O O . PRO A 1 82 ? 0.996 -8.220 -4.761 1.00 86.44 82 PRO A O 1
ATOM 680 N N . LYS A 1 83 ? -0.882 -9.410 -4.406 1.00 81.44 83 LYS A N 1
ATOM 681 C CA . LYS A 1 83 ? -0.912 -10.008 -5.751 1.00 81.44 83 LYS A CA 1
ATOM 682 C C . LYS A 1 83 ? -1.312 -8.979 -6.803 1.00 81.44 83 LYS A C 1
ATOM 684 O O . LYS A 1 83 ? -0.756 -8.978 -7.897 1.00 81.44 83 LYS A O 1
ATOM 689 N N . LYS A 1 84 ? -2.254 -8.097 -6.464 1.00 89.38 84 LYS A N 1
ATOM 690 C CA . LYS A 1 84 ? -2.736 -7.020 -7.340 1.00 89.38 84 LYS A CA 1
ATOM 691 C C . LYS A 1 84 ? -1.819 -5.794 -7.320 1.00 89.38 84 LYS A C 1
ATOM 693 O O . LYS A 1 84 ? -1.580 -5.173 -8.352 1.00 89.38 84 LYS A O 1
ATOM 698 N N . ASP A 1 85 ? -1.303 -5.450 -6.147 1.00 90.12 85 ASP A N 1
ATOM 699 C CA . ASP A 1 85 ? -0.666 -4.159 -5.872 1.00 90.12 85 ASP A CA 1
ATOM 700 C C . ASP A 1 85 ? 0.862 -4.208 -5.955 1.00 90.12 85 ASP A C 1
ATOM 702 O O . ASP A 1 85 ? 1.523 -3.164 -6.026 1.00 90.12 85 ASP A O 1
ATOM 706 N N . GLY A 1 86 ? 1.423 -5.421 -5.997 1.00 87.31 86 GLY A N 1
ATOM 707 C CA . GLY A 1 86 ? 2.844 -5.688 -5.815 1.00 87.31 86 GLY A CA 1
ATOM 708 C C . GLY A 1 86 ? 3.290 -5.431 -4.378 1.00 87.31 86 GLY A C 1
ATOM 709 O O . GLY A 1 86 ? 2.524 -4.940 -3.557 1.00 87.31 86 GLY A O 1
ATOM 710 N N . LEU A 1 87 ? 4.544 -5.762 -4.076 1.00 86.75 87 LEU A N 1
ATOM 711 C CA . LEU A 1 87 ? 5.120 -5.545 -2.750 1.00 86.75 87 LEU A CA 1
ATOM 712 C C . LEU A 1 87 ? 5.590 -4.100 -2.585 1.00 86.75 87 LEU A C 1
ATOM 714 O O . LEU A 1 87 ? 6.050 -3.480 -3.539 1.00 86.75 87 LEU A O 1
ATOM 718 N N . TRP A 1 88 ? 5.513 -3.585 -1.363 1.00 89.44 88 TRP A N 1
ATOM 719 C CA . TRP A 1 88 ? 5.906 -2.220 -1.020 1.00 89.44 88 TRP A CA 1
ATOM 720 C C . TRP A 1 88 ? 6.837 -2.216 0.186 1.00 89.44 88 TRP A C 1
ATOM 722 O O . TRP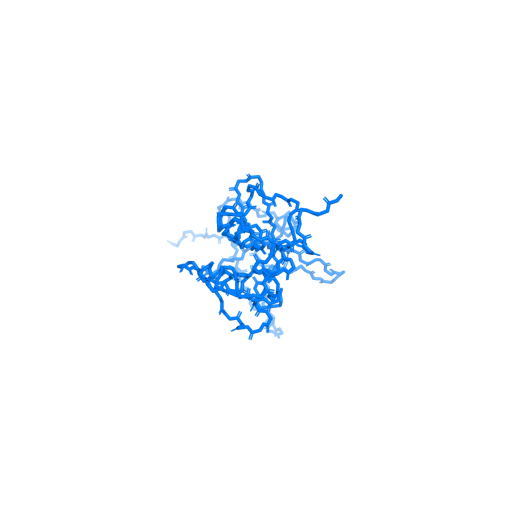 A 1 88 ? 6.679 -3.020 1.105 1.00 89.44 88 TRP A O 1
ATOM 732 N N . GLU A 1 89 ? 7.796 -1.298 0.170 1.00 87.56 89 GLU A N 1
ATOM 733 C CA . GLU A 1 89 ? 8.723 -1.020 1.260 1.00 87.56 89 GLU A CA 1
ATOM 734 C C . GLU A 1 89 ? 8.601 0.449 1.667 1.00 87.56 89 GLU A C 1
ATOM 736 O O . GLU A 1 89 ? 8.462 1.344 0.830 1.00 87.56 89 GLU A O 1
ATOM 741 N N . ILE A 1 90 ? 8.650 0.702 2.972 1.00 85.81 90 ILE A N 1
ATOM 742 C CA . ILE A 1 90 ? 8.698 2.055 3.517 1.00 85.81 90 ILE A CA 1
ATOM 743 C C . ILE A 1 90 ? 10.159 2.402 3.789 1.00 85.81 90 ILE A C 1
ATOM 745 O O . ILE A 1 90 ? 10.779 1.841 4.687 1.00 85.81 90 ILE A O 1
ATOM 749 N N . THR A 1 91 ? 10.695 3.341 3.019 1.00 84.75 91 THR A N 1
ATOM 750 C CA . THR A 1 91 ? 12.027 3.918 3.239 1.00 84.75 91 THR A CA 1
ATOM 751 C C . THR A 1 91 ? 11.948 5.099 4.209 1.00 84.75 91 THR A C 1
ATOM 753 O O . THR A 1 91 ? 10.857 5.541 4.571 1.00 84.75 91 THR A O 1
ATOM 756 N N . SER A 1 92 ? 13.095 5.665 4.600 1.00 82.06 92 SER A N 1
ATOM 757 C CA . SER A 1 92 ? 13.147 6.867 5.448 1.00 82.06 92 SER A CA 1
ATOM 758 C C . SER A 1 92 ? 12.438 8.081 4.839 1.00 82.06 92 SER A C 1
ATOM 760 O O . SER A 1 92 ? 12.015 8.962 5.578 1.00 82.06 92 SER A O 1
ATOM 762 N N . ASN A 1 93 ? 12.313 8.129 3.508 1.00 81.31 93 ASN A N 1
ATOM 763 C CA . ASN A 1 93 ? 11.845 9.313 2.784 1.00 81.31 93 ASN A CA 1
ATOM 764 C C . ASN A 1 93 ? 10.470 9.103 2.130 1.00 81.31 93 ASN A C 1
ATOM 766 O O . ASN A 1 93 ? 9.752 10.071 1.890 1.00 81.31 93 ASN A O 1
ATOM 770 N N . SER A 1 94 ? 10.097 7.862 1.799 1.00 86.06 94 SER A N 1
ATOM 771 C CA . SER A 1 94 ? 8.823 7.558 1.136 1.00 86.06 94 SER A CA 1
ATOM 772 C C . SER A 1 94 ? 8.478 6.067 1.135 1.00 86.06 94 SER A C 1
ATOM 774 O O . SER A 1 94 ? 9.320 5.207 1.395 1.00 86.06 94 SER A O 1
ATOM 776 N N . ALA A 1 95 ? 7.232 5.759 0.777 1.00 87.69 95 ALA A N 1
ATOM 777 C CA . ALA A 1 95 ? 6.850 4.423 0.343 1.00 87.69 95 ALA A CA 1
ATOM 778 C C . ALA A 1 95 ? 7.292 4.178 -1.108 1.00 87.69 95 ALA A C 1
ATOM 780 O O . ALA A 1 95 ? 7.059 5.021 -1.978 1.00 87.69 95 ALA A O 1
ATOM 781 N N . GLN A 1 96 ? 7.899 3.025 -1.375 1.00 88.00 96 GLN A N 1
ATOM 782 C CA . GLN A 1 96 ? 8.374 2.632 -2.699 1.00 88.00 96 GLN A CA 1
ATOM 783 C C . GLN A 1 96 ? 7.916 1.213 -3.023 1.00 88.00 96 GLN A C 1
ATOM 785 O O . GLN A 1 96 ? 7.879 0.337 -2.159 1.00 88.00 96 GLN A O 1
ATOM 790 N N . LYS A 1 97 ? 7.552 0.975 -4.284 1.00 85.81 97 LYS A N 1
ATOM 791 C CA . LYS A 1 97 ? 7.186 -0.362 -4.746 1.00 85.81 97 LYS A CA 1
ATOM 792 C C . LYS A 1 97 ? 8.456 -1.198 -4.885 1.00 85.81 97 LYS A C 1
ATOM 794 O O . LYS A 1 97 ? 9.391 -0.791 -5.573 1.00 85.81 97 LYS A O 1
ATOM 799 N N . ILE A 1 98 ? 8.487 -2.366 -4.250 1.00 80.12 98 ILE A N 1
ATOM 800 C CA . ILE A 1 98 ? 9.613 -3.287 -4.363 1.00 80.12 98 ILE A CA 1
ATOM 801 C C . ILE A 1 98 ? 9.551 -3.936 -5.742 1.00 80.12 98 ILE A C 1
ATOM 803 O O . ILE A 1 98 ? 8.693 -4.775 -6.017 1.00 80.12 98 ILE A O 1
ATOM 807 N N . ILE A 1 99 ? 10.510 -3.587 -6.588 1.00 66.19 99 ILE A N 1
ATOM 808 C CA . ILE A 1 99 ? 10.805 -4.328 -7.810 1.00 66.19 99 ILE A CA 1
ATOM 809 C C . ILE A 1 99 ? 11.735 -5.469 -7.384 1.00 66.19 99 ILE A C 1
ATOM 811 O O . ILE A 1 99 ? 12.951 -5.294 -7.336 1.00 66.19 99 ILE A O 1
ATOM 815 N N . ARG A 1 100 ? 11.180 -6.612 -6.955 1.00 55.81 100 ARG A N 1
ATOM 816 C CA . ARG A 1 100 ? 12.014 -7.776 -6.617 1.00 55.81 100 ARG A CA 1
ATOM 817 C C . ARG A 1 100 ? 12.495 -8.436 -7.902 1.00 55.81 100 ARG A C 1
ATOM 819 O O . ARG A 1 100 ? 11.685 -8.937 -8.676 1.00 55.81 100 ARG A O 1
ATOM 826 N N . GLU A 1 101 ? 13.809 -8.487 -8.073 1.00 49.47 101 GLU A N 1
ATOM 827 C CA . GLU A 1 101 ? 14.445 -9.494 -8.914 1.00 49.47 101 GLU A CA 1
ATOM 828 C C . GLU A 1 101 ? 14.167 -10.856 -8.265 1.00 49.47 101 GLU A C 1
ATOM 830 O O . GLU A 1 101 ? 14.612 -11.122 -7.147 1.00 49.47 101 GLU A O 1
ATOM 835 N N . VAL A 1 102 ? 13.370 -11.708 -8.909 1.00 46.91 102 VAL A N 1
ATOM 836 C CA . VAL A 1 102 ? 13.221 -13.098 -8.460 1.00 46.91 102 VAL A CA 1
ATOM 837 C C . VAL A 1 102 ? 14.307 -13.898 -9.169 1.00 46.91 102 VAL A C 1
ATOM 839 O O . VAL A 1 102 ? 14.342 -13.951 -10.397 1.00 46.91 102 VAL A O 1
ATOM 842 N N . LYS A 1 103 ? 15.216 -14.495 -8.396 1.00 41.81 103 LYS A N 1
ATOM 843 C CA . LYS A 1 103 ? 16.170 -15.494 -8.879 1.00 41.81 103 LYS A CA 1
ATOM 844 C C . LYS A 1 103 ? 15.583 -16.864 -8.572 1.00 41.81 103 LYS A C 1
ATOM 846 O O . LYS A 1 103 ? 15.433 -17.227 -7.409 1.00 41.81 103 LYS A O 1
ATOM 851 N N . THR A 1 104 ? 15.218 -17.602 -9.609 1.00 49.28 104 THR A N 1
ATOM 852 C CA . THR A 1 104 ? 15.081 -19.063 -9.510 1.00 49.28 104 THR A CA 1
ATOM 853 C C . THR A 1 104 ? 16.372 -19.680 -10.038 1.00 49.28 104 THR A C 1
ATOM 855 O O . THR A 1 104 ? 17.112 -19.003 -10.752 1.00 49.28 104 THR A O 1
ATOM 858 N N . GLU A 1 105 ? 16.670 -20.941 -9.721 1.00 53.03 105 GLU A N 1
ATOM 859 C CA . GLU A 1 105 ? 17.902 -21.608 -10.191 1.00 53.03 105 GLU A CA 1
ATOM 860 C C . GLU A 1 105 ? 18.053 -21.631 -11.729 1.00 53.03 105 GLU A C 1
ATOM 862 O O . GLU A 1 105 ? 19.133 -21.923 -12.234 1.00 53.03 105 GLU A O 1
ATOM 867 N N . GLN A 1 106 ? 17.000 -21.276 -12.477 1.00 56.50 106 GLN A N 1
ATOM 868 C CA . GLN A 1 106 ? 16.942 -21.346 -13.939 1.00 56.50 106 GLN A CA 1
ATOM 869 C C . GLN A 1 106 ? 16.675 -19.999 -14.636 1.00 56.50 106 GLN A C 1
ATOM 871 O O . GLN A 1 106 ? 16.890 -19.902 -15.842 1.00 56.50 106 GLN A O 1
ATOM 876 N N . ALA A 1 107 ? 16.226 -18.953 -13.927 1.00 56.31 107 ALA A N 1
ATOM 877 C CA . ALA A 1 107 ? 15.835 -17.697 -14.573 1.00 56.31 107 ALA A CA 1
ATOM 878 C C . ALA A 1 107 ? 15.908 -16.466 -13.661 1.00 56.31 107 ALA A C 1
ATOM 880 O O . ALA A 1 107 ? 15.652 -16.528 -12.452 1.00 56.31 107 ALA A O 1
ATOM 881 N N . TYR A 1 108 ? 16.202 -15.336 -14.305 1.00 64.25 108 TYR A N 1
ATOM 882 C CA . TYR A 1 108 ? 16.145 -13.994 -13.745 1.00 64.25 108 TYR A CA 1
ATOM 883 C C . TYR A 1 108 ? 14.854 -13.313 -14.190 1.00 64.25 108 TYR A C 1
ATOM 885 O O . TYR A 1 108 ? 14.590 -13.224 -15.389 1.00 64.25 108 TYR A O 1
ATOM 893 N N . PHE A 1 109 ? 14.074 -12.802 -13.241 1.00 62.66 109 PHE A N 1
ATOM 894 C CA . PHE A 1 109 ? 12.831 -12.095 -13.534 1.00 62.66 109 PHE A CA 1
ATOM 895 C C . PHE A 1 109 ? 12.936 -10.622 -13.152 1.00 62.66 109 PHE A C 1
ATOM 897 O O . PHE A 1 109 ? 13.347 -10.298 -12.038 1.00 62.66 109 PHE A O 1
ATOM 904 N N . SER A 1 110 ? 12.481 -9.751 -14.051 1.00 71.19 110 SER A N 1
ATOM 905 C CA . SER A 1 110 ? 12.297 -8.323 -13.795 1.00 71.19 110 SER A CA 1
ATOM 906 C C . SER A 1 110 ? 10.873 -7.920 -14.136 1.00 71.19 110 SER A C 1
ATOM 908 O O . SER A 1 110 ? 10.336 -8.318 -15.169 1.00 71.19 110 SER A O 1
ATOM 910 N N . GLN A 1 111 ? 10.256 -7.119 -13.271 1.00 67.31 111 GLN A N 1
ATOM 911 C CA . GLN A 1 111 ? 8.924 -6.580 -13.523 1.00 67.31 111 GLN A CA 1
ATOM 912 C C . GLN A 1 111 ? 9.013 -5.340 -14.424 1.00 67.31 111 GLN A C 1
ATOM 914 O O . GLN A 1 111 ? 9.889 -4.497 -14.228 1.00 67.31 111 GLN A O 1
ATOM 919 N N . ILE A 1 112 ? 8.093 -5.234 -15.387 1.00 77.50 112 ILE A N 1
ATOM 920 C CA . ILE A 1 112 ? 7.903 -4.033 -16.210 1.00 77.50 112 ILE A CA 1
ATOM 921 C C . ILE A 1 112 ? 7.232 -2.952 -15.350 1.00 77.50 112 ILE A C 1
ATOM 923 O O . ILE A 1 112 ? 6.238 -3.230 -14.671 1.00 77.50 112 ILE A O 1
ATOM 927 N N . ASP A 1 113 ? 7.767 -1.733 -15.361 1.00 69.75 113 ASP A N 1
ATOM 928 C CA . ASP A 1 113 ? 7.151 -0.592 -14.684 1.00 69.75 113 ASP A CA 1
ATOM 929 C C . ASP A 1 113 ? 5.983 0.020 -15.488 1.00 69.75 113 ASP A C 1
ATOM 931 O O . ASP A 1 113 ? 5.643 -0.416 -16.589 1.00 69.75 113 ASP A O 1
ATOM 935 N N . SER A 1 114 ? 5.334 1.049 -14.936 1.00 67.31 114 SER A N 1
ATOM 936 C CA . SER A 1 114 ? 4.197 1.718 -15.586 1.00 67.31 114 SER A CA 1
ATOM 937 C C . SER A 1 114 ? 4.554 2.453 -16.881 1.00 67.31 114 SER A C 1
ATOM 939 O O . SER A 1 114 ? 3.658 2.782 -17.652 1.00 67.31 114 SER A O 1
ATOM 941 N N . ASN A 1 115 ? 5.838 2.729 -17.112 1.00 74.69 115 ASN A N 1
ATOM 942 C CA . ASN A 1 115 ? 6.346 3.394 -18.307 1.00 74.69 115 ASN A CA 1
ATOM 943 C C . ASN A 1 115 ? 6.838 2.385 -19.355 1.00 74.69 115 ASN A C 1
ATOM 945 O O . ASN A 1 115 ? 7.422 2.786 -20.361 1.00 74.69 115 ASN A O 1
ATOM 949 N N . GLY A 1 116 ? 6.639 1.083 -19.121 1.00 75.75 116 GLY A N 1
ATOM 950 C CA . GLY A 1 116 ? 7.121 0.030 -20.007 1.00 75.75 116 GLY A CA 1
ATOM 951 C C . GLY A 1 116 ? 8.615 -0.267 -19.861 1.00 75.75 116 GLY A C 1
ATOM 952 O O . GLY A 1 116 ? 9.169 -0.975 -20.699 1.00 75.75 116 GLY A O 1
ATOM 953 N N . GLN A 1 117 ? 9.291 0.257 -18.833 1.00 79.19 117 GLN A N 1
ATOM 954 C CA . GLN A 1 117 ? 10.719 0.027 -18.626 1.00 79.19 117 GLN A CA 1
ATOM 955 C C . GLN A 1 117 ? 10.953 -1.241 -17.805 1.00 79.19 117 GLN A C 1
ATOM 957 O O . GLN A 1 117 ? 10.228 -1.546 -16.858 1.00 79.19 117 GLN A O 1
ATOM 962 N N . VAL A 1 118 ? 12.011 -1.971 -18.157 1.00 84.12 118 VAL A N 1
ATOM 963 C CA . VAL A 1 118 ? 12.477 -3.150 -17.423 1.00 84.12 118 VAL A CA 1
ATOM 964 C C . VAL A 1 118 ? 13.871 -2.875 -16.899 1.00 84.12 118 VAL A C 1
ATOM 966 O O . VAL A 1 118 ? 14.783 -2.557 -17.662 1.00 84.12 118 VAL A O 1
ATOM 969 N N . ARG A 1 119 ? 14.060 -3.046 -15.590 1.00 83.44 119 ARG A N 1
ATOM 970 C CA . ARG A 1 119 ? 15.393 -2.989 -14.995 1.00 83.44 119 ARG A CA 1
ATOM 971 C C . ARG A 1 119 ? 16.088 -4.332 -15.178 1.00 83.44 119 ARG A C 1
ATOM 973 O O . ARG A 1 119 ? 15.602 -5.343 -14.680 1.00 83.44 119 ARG A O 1
ATOM 980 N N . LEU A 1 120 ? 17.229 -4.347 -15.862 1.00 85.81 120 LEU A N 1
ATOM 981 C CA . LEU A 1 120 ? 18.044 -5.557 -15.956 1.00 85.81 120 LEU A CA 1
ATOM 982 C C . LEU A 1 120 ? 18.684 -5.872 -14.599 1.00 85.81 120 LEU A C 1
ATOM 984 O O . LEU A 1 120 ? 19.261 -4.961 -13.998 1.00 85.81 120 LEU A O 1
ATOM 988 N N . PRO A 1 121 ? 18.640 -7.130 -14.133 1.00 85.06 121 PRO A N 1
ATOM 989 C CA . PRO A 1 121 ? 19.314 -7.532 -12.908 1.00 85.06 121 PRO A CA 1
ATOM 990 C C . PRO A 1 121 ? 20.811 -7.273 -12.961 1.00 85.06 121 PRO A C 1
ATOM 992 O O . PRO A 1 121 ? 21.422 -7.438 -14.019 1.00 85.06 121 PRO A O 1
ATOM 995 N N . LYS A 1 122 ? 21.424 -6.899 -11.831 1.00 81.69 122 LYS A N 1
ATOM 996 C CA . LYS A 1 122 ? 22.860 -6.555 -11.799 1.00 81.69 122 LYS A CA 1
ATOM 997 C C . LYS A 1 122 ? 23.733 -7.695 -12.339 1.00 81.69 122 LYS A C 1
ATOM 999 O O . LYS A 1 122 ? 24.606 -7.460 -13.164 1.00 81.69 122 LYS A O 1
ATOM 1004 N N . GLU A 1 123 ? 23.420 -8.934 -11.963 1.00 81.38 123 GLU A N 1
ATOM 1005 C CA . GLU A 1 123 ? 24.122 -10.129 -12.451 1.00 81.38 123 GLU A CA 1
ATOM 1006 C C . GLU A 1 123 ? 23.992 -10.317 -13.978 1.00 81.38 123 GLU A C 1
ATOM 1008 O O . GLU A 1 123 ? 24.921 -10.798 -14.622 1.00 81.38 123 GLU A O 1
ATOM 1013 N N . ILE A 1 124 ? 22.857 -9.933 -14.582 1.00 86.19 124 ILE A N 1
ATOM 1014 C CA . ILE A 1 124 ? 22.664 -9.972 -16.043 1.00 86.19 124 ILE A CA 1
ATOM 1015 C C . ILE A 1 124 ? 23.463 -8.862 -16.724 1.00 86.19 124 ILE A C 1
ATOM 1017 O O . ILE A 1 124 ? 24.082 -9.111 -17.756 1.00 86.19 124 ILE A O 1
ATOM 1021 N N . GLN A 1 125 ? 23.480 -7.658 -16.143 1.00 89.69 125 GLN A N 1
ATOM 1022 C CA . GLN A 1 125 ? 24.299 -6.554 -16.649 1.00 89.69 125 GLN A CA 1
ATOM 1023 C C . GLN A 1 125 ? 25.781 -6.938 -16.661 1.00 89.69 125 GLN A C 1
ATOM 1025 O O . GLN A 1 125 ? 26.449 -6.743 -17.672 1.00 89.69 125 GLN A O 1
ATOM 1030 N N . GLU A 1 126 ? 26.273 -7.548 -15.581 1.00 88.88 126 GLU A N 1
ATOM 1031 C CA . GLU A 1 126 ? 27.649 -8.042 -15.473 1.00 88.88 126 GLU A CA 1
ATOM 1032 C C . GLU A 1 126 ? 27.932 -9.152 -16.498 1.00 88.88 126 GLU A C 1
ATOM 1034 O O . GLU A 1 126 ? 28.898 -9.054 -17.255 1.00 88.88 126 GLU A O 1
ATOM 1039 N N . LYS A 1 127 ? 27.055 -10.162 -16.604 1.00 88.88 127 LYS A N 1
ATOM 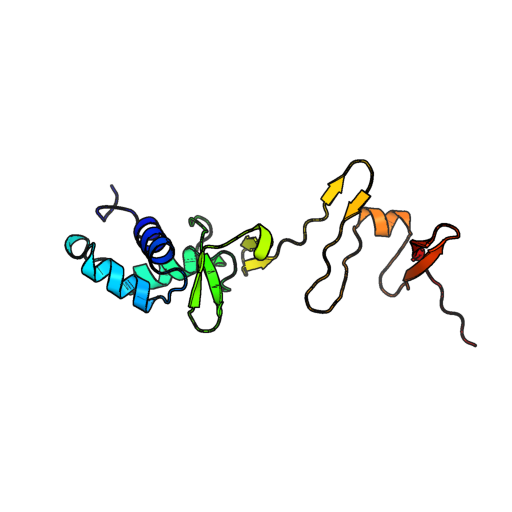1040 C CA . LYS A 1 127 ? 27.193 -11.262 -17.580 1.00 88.88 127 LYS A CA 1
ATOM 1041 C C . LYS A 1 127 ? 27.223 -10.784 -19.031 1.00 88.88 127 LYS A C 1
ATOM 1043 O O . LYS A 1 127 ? 27.964 -11.337 -19.836 1.00 88.88 127 LYS A O 1
ATOM 1048 N N . LEU A 1 128 ? 26.419 -9.778 -19.369 1.00 89.38 128 LEU A N 1
ATOM 1049 C CA . LEU A 1 128 ? 26.356 -9.209 -20.717 1.00 89.38 128 LEU A CA 1
ATOM 1050 C C . LEU A 1 128 ? 27.318 -8.028 -20.916 1.00 89.38 128 LEU A C 1
ATOM 1052 O O . LEU A 1 128 ? 27.357 -7.462 -22.008 1.00 89.38 128 LEU A O 1
ATOM 1056 N N . SER A 1 129 ? 28.088 -7.652 -19.886 1.00 91.62 129 SER A N 1
ATOM 1057 C CA . SER A 1 129 ? 28.969 -6.476 -19.890 1.00 91.62 129 SER A CA 1
ATOM 1058 C C . SER A 1 129 ? 28.254 -5.205 -20.376 1.00 91.62 129 SER A C 1
ATOM 1060 O O . SER A 1 129 ? 28.765 -4.476 -21.229 1.00 91.62 129 SER A O 1
ATOM 1062 N N . ILE A 1 130 ? 27.035 -4.972 -19.878 1.00 91.06 130 ILE A N 1
ATOM 1063 C CA . ILE A 1 130 ? 26.187 -3.822 -20.221 1.00 91.06 130 ILE A CA 1
ATOM 1064 C C . ILE A 1 130 ? 26.440 -2.698 -19.218 1.00 91.06 130 ILE A C 1
ATOM 1066 O O . ILE A 1 130 ? 26.247 -2.873 -18.015 1.00 91.06 130 ILE A O 1
ATOM 1070 N N . GLY A 1 131 ? 26.836 -1.534 -19.726 1.00 88.56 131 GLY A N 1
ATOM 1071 C CA . GLY A 1 131 ? 26.995 -0.298 -18.971 1.00 88.56 131 GLY A CA 1
ATOM 1072 C C . GLY A 1 131 ? 25.940 0.756 -19.306 1.00 88.56 131 GLY A C 1
ATOM 1073 O O . GLY A 1 131 ? 25.044 0.568 -20.131 1.00 88.56 131 GLY A O 1
ATOM 1074 N N . ALA A 1 132 ? 26.054 1.915 -18.657 1.00 85.44 132 ALA A N 1
ATOM 1075 C CA . ALA A 1 132 ? 25.222 3.064 -18.991 1.00 85.44 132 ALA A CA 1
ATOM 1076 C C . ALA A 1 132 ? 25.446 3.479 -20.455 1.00 85.44 132 ALA A C 1
ATOM 1078 O O . ALA A 1 132 ? 26.590 3.625 -20.879 1.00 85.44 132 ALA A O 1
ATOM 1079 N N . ARG A 1 133 ? 24.350 3.745 -21.182 1.00 85.56 133 ARG A N 1
ATOM 1080 C CA . ARG A 1 133 ? 24.318 4.120 -22.615 1.00 85.56 133 ARG A CA 1
ATOM 1081 C C . ARG A 1 133 ? 24.625 2.996 -23.612 1.00 85.56 133 ARG A C 1
ATOM 1083 O O . ARG A 1 133 ? 24.634 3.269 -24.808 1.00 85.56 133 ARG A O 1
ATOM 1090 N N . ASP A 1 134 ? 24.816 1.762 -23.153 1.00 90.25 134 ASP A N 1
ATOM 1091 C CA . ASP A 1 134 ? 24.835 0.607 -24.049 1.00 90.25 134 ASP A CA 1
ATOM 1092 C C . ASP A 1 134 ? 23.423 0.276 -24.545 1.00 90.25 134 ASP A C 1
ATOM 1094 O O . ASP A 1 134 ? 22.423 0.526 -23.866 1.00 90.25 134 ASP A O 1
ATOM 1098 N N . PHE A 1 135 ? 23.346 -0.326 -25.730 1.00 89.62 135 PHE A N 1
ATOM 1099 C CA . PHE A 1 135 ? 22.090 -0.789 -26.306 1.00 89.62 135 PHE A CA 1
ATOM 1100 C C . PHE A 1 135 ? 21.876 -2.272 -26.012 1.00 89.62 135 PHE A C 1
ATOM 1102 O O . PHE A 1 135 ? 22.819 -3.065 -25.947 1.00 89.62 135 PHE A O 1
ATOM 1109 N N . VAL A 1 136 ? 20.610 -2.657 -25.879 1.00 91.50 136 VAL A N 1
ATOM 1110 C CA . VAL A 1 136 ? 20.185 -4.056 -25.821 1.00 91.50 136 VAL A CA 1
ATOM 1111 C C . VAL A 1 136 ? 19.218 -4.346 -26.956 1.00 91.50 136 VAL A C 1
ATOM 1113 O O . VAL A 1 136 ? 18.386 -3.509 -27.300 1.00 91.50 136 VAL A O 1
ATOM 1116 N N . ALA A 1 137 ? 19.333 -5.534 -27.536 1.00 90.62 137 ALA A N 1
ATOM 1117 C CA . ALA A 1 137 ? 18.436 -6.043 -28.558 1.00 90.62 137 ALA A CA 1
ATOM 1118 C C . ALA A 1 137 ? 17.656 -7.245 -28.026 1.00 90.62 137 ALA A C 1
ATOM 1120 O O . ALA A 1 137 ? 18.195 -8.087 -27.306 1.00 90.62 137 ALA A O 1
ATOM 1121 N N . PHE A 1 138 ? 16.396 -7.330 -28.440 1.00 90.88 138 PHE A N 1
ATOM 1122 C CA . PHE A 1 138 ? 15.543 -8.498 -28.265 1.00 90.88 138 PHE A CA 1
ATOM 1123 C C . PHE A 1 138 ? 15.519 -9.237 -29.600 1.00 90.88 138 PHE A C 1
ATOM 1125 O O . PHE A 1 138 ? 14.984 -8.729 -30.583 1.00 90.88 138 PHE A O 1
ATOM 1132 N N . VAL A 1 139 ? 16.171 -10.393 -29.658 1.00 89.81 139 VAL A N 1
ATOM 1133 C CA . VAL A 1 139 ? 16.358 -11.171 -30.886 1.00 89.81 139 VAL A CA 1
ATOM 1134 C C . VAL A 1 139 ? 15.568 -12.460 -30.769 1.00 89.81 139 VAL A C 1
ATOM 1136 O O . VAL A 1 139 ? 15.669 -13.142 -29.756 1.00 89.81 139 VAL A O 1
ATOM 1139 N N . THR A 1 140 ? 14.810 -12.804 -31.804 1.00 92.75 140 THR A N 1
ATOM 1140 C CA . THR A 1 140 ? 14.110 -14.091 -31.862 1.00 92.75 140 THR A CA 1
ATOM 1141 C C . THR A 1 140 ? 15.071 -15.166 -32.366 1.00 92.75 140 THR A C 1
ATOM 1143 O O . THR A 1 140 ? 15.746 -14.943 -33.372 1.00 92.75 140 THR A O 1
ATOM 1146 N N . ASP A 1 141 ? 15.177 -16.294 -31.665 1.00 89.06 141 ASP A N 1
ATOM 1147 C CA . ASP A 1 141 ? 15.953 -17.450 -32.126 1.00 89.06 141 ASP A CA 1
ATOM 1148 C C . ASP A 1 141 ? 15.168 -18.337 -33.109 1.00 89.06 141 ASP A C 1
ATOM 1150 O O . ASP A 1 141 ? 14.012 -18.071 -33.441 1.00 89.06 141 ASP A O 1
ATOM 1154 N N . GLU A 1 142 ? 15.807 -19.402 -33.591 1.00 89.62 142 GLU A N 1
ATOM 1155 C CA . GLU A 1 142 ? 15.208 -20.350 -34.540 1.00 89.62 142 GLU A CA 1
ATOM 1156 C C . GLU A 1 142 ? 14.011 -21.116 -33.955 1.00 89.62 142 GLU A C 1
ATOM 1158 O O . GLU A 1 142 ? 13.171 -21.609 -34.705 1.00 89.62 142 GLU A O 1
ATOM 1163 N N . GLN A 1 143 ? 13.910 -21.209 -32.626 1.00 88.50 143 GLN A N 1
ATOM 1164 C CA . GLN A 1 143 ? 12.790 -21.839 -31.930 1.00 88.50 143 GLN A CA 1
ATOM 1165 C C . GLN A 1 143 ? 11.667 -20.844 -31.583 1.00 88.50 143 GLN A C 1
ATOM 1167 O O . GLN A 1 143 ? 10.647 -21.249 -31.026 1.00 88.50 143 GLN A O 1
ATOM 1172 N N . GLY A 1 144 ? 11.819 -19.560 -31.922 1.00 88.44 144 GLY A N 1
ATOM 1173 C CA . GLY A 1 144 ? 10.836 -18.520 -31.629 1.00 88.44 144 GLY A CA 1
ATOM 1174 C C . GLY A 1 144 ? 10.960 -17.900 -30.233 1.00 88.44 144 GLY A C 1
ATOM 1175 O O . GLY A 1 144 ? 10.086 -17.125 -29.841 1.00 88.44 144 GLY A O 1
ATOM 1176 N N . ASN A 1 145 ? 12.017 -18.200 -29.471 1.00 84.50 145 ASN A N 1
ATOM 1177 C CA . ASN A 1 145 ? 12.239 -17.580 -28.165 1.00 84.50 145 ASN A CA 1
ATOM 1178 C C . ASN A 1 145 ? 12.844 -16.185 -28.320 1.00 84.50 145 ASN A C 1
ATOM 1180 O O . ASN A 1 145 ? 13.682 -15.945 -29.188 1.00 84.50 145 ASN A O 1
ATOM 1184 N N . ILE A 1 146 ? 12.483 -15.273 -27.416 1.00 87.06 146 ILE A N 1
ATOM 1185 C CA . ILE A 1 146 ? 13.077 -13.935 -27.350 1.00 87.06 146 ILE A CA 1
ATOM 1186 C C . ILE A 1 146 ? 14.323 -13.980 -26.461 1.00 87.06 146 ILE A C 1
ATOM 1188 O O . ILE A 1 146 ? 14.239 -14.234 -25.260 1.00 87.06 146 ILE A O 1
ATOM 1192 N N . ILE A 1 147 ? 15.477 -13.669 -27.046 1.00 88.00 147 ILE A N 1
ATOM 1193 C CA . ILE A 1 147 ? 16.776 -13.602 -26.377 1.00 88.00 147 ILE A CA 1
ATOM 1194 C C . ILE A 1 147 ? 17.213 -12.144 -26.249 1.00 88.00 147 ILE A C 1
ATOM 1196 O O . ILE A 1 147 ? 17.257 -11.398 -27.228 1.00 88.00 147 ILE A O 1
ATOM 1200 N N . LEU A 1 148 ? 17.606 -11.748 -25.040 1.00 88.44 148 LEU A N 1
ATOM 1201 C CA . LEU A 1 148 ? 18.250 -10.463 -24.790 1.00 88.44 148 LEU A CA 1
ATOM 1202 C C . LEU A 1 148 ? 19.745 -10.537 -25.143 1.00 88.44 148 LEU A C 1
ATOM 1204 O O . LEU A 1 148 ? 20.458 -11.407 -24.643 1.00 88.44 148 LEU A O 1
ATOM 1208 N N . LYS A 1 149 ? 20.240 -9.600 -25.957 1.00 89.75 149 LYS A N 1
ATOM 1209 C CA . LYS A 1 149 ? 21.666 -9.464 -26.303 1.00 89.75 149 LYS A CA 1
ATOM 1210 C C . LYS A 1 149 ? 22.134 -8.019 -26.152 1.00 89.75 149 LYS A C 1
ATOM 1212 O O . LYS A 1 149 ? 21.354 -7.094 -26.359 1.00 89.75 149 LYS A O 1
ATOM 1217 N N . LYS A 1 150 ? 23.419 -7.816 -25.844 1.00 91.38 150 LYS A N 1
ATOM 1218 C CA . LYS A 1 150 ? 24.060 -6.504 -26.012 1.00 91.38 150 LYS A CA 1
ATOM 1219 C C . LYS A 1 150 ? 24.108 -6.165 -27.505 1.00 91.38 150 LYS A C 1
ATOM 1221 O O . LYS A 1 150 ? 24.390 -7.041 -28.321 1.00 91.38 150 LYS A O 1
ATOM 1226 N N . ALA A 1 151 ? 23.806 -4.919 -27.846 1.00 89.56 151 ALA A N 1
ATOM 1227 C CA . ALA A 1 151 ? 23.760 -4.431 -29.215 1.00 89.56 151 ALA A CA 1
ATOM 1228 C C . ALA A 1 151 ? 24.746 -3.279 -29.428 1.00 89.56 151 ALA A C 1
ATOM 1230 O O . ALA A 1 151 ? 25.026 -2.497 -28.521 1.00 89.56 151 ALA A O 1
ATOM 1231 N N . GLU A 1 152 ? 25.226 -3.163 -30.662 1.00 87.06 152 GLU A N 1
ATOM 1232 C CA . GLU A 1 152 ? 26.051 -2.056 -31.132 1.00 87.06 152 GLU A CA 1
ATOM 1233 C C . GLU A 1 152 ? 25.322 -1.365 -32.283 1.00 87.06 152 GLU A C 1
ATOM 1235 O O . GLU A 1 152 ? 24.894 -2.019 -33.235 1.00 87.06 152 GLU A O 1
ATOM 1240 N N . LEU A 1 153 ? 25.182 -0.042 -32.206 1.00 81.62 153 LEU A N 1
ATOM 1241 C CA . LEU A 1 153 ? 24.683 0.750 -33.325 1.00 81.62 153 LEU A CA 1
ATOM 1242 C C . LEU A 1 153 ? 25.862 1.163 -34.199 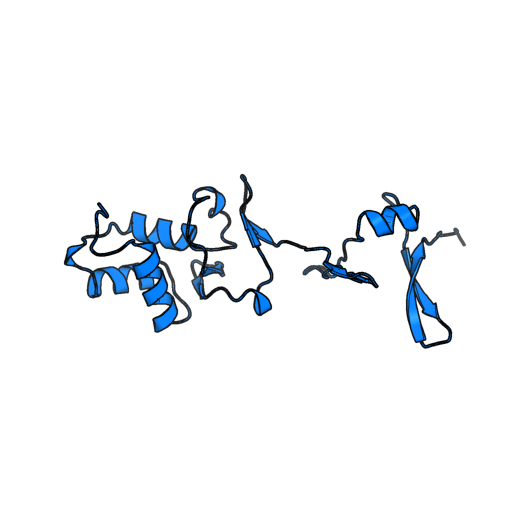1.00 81.62 153 LEU A C 1
ATOM 1244 O O . LEU A 1 153 ? 26.822 1.761 -33.714 1.00 81.62 153 LEU A O 1
ATOM 1248 N N . ARG A 1 154 ? 25.776 0.863 -35.494 1.00 83.00 154 ARG A N 1
ATOM 1249 C CA . ARG A 1 154 ? 26.726 1.356 -36.492 1.00 83.00 154 ARG A CA 1
ATOM 1250 C C . ARG A 1 154 ? 26.058 2.483 -37.281 1.00 83.00 154 ARG A C 1
ATOM 1252 O O . ARG A 1 154 ? 24.909 2.297 -37.684 1.00 83.00 154 ARG A O 1
ATOM 1259 N N . PRO A 1 155 ? 26.727 3.632 -37.484 1.00 76.00 155 PRO A N 1
ATOM 1260 C CA . PRO A 1 155 ? 26.240 4.635 -38.421 1.00 76.00 155 PRO A CA 1
ATOM 1261 C C . PRO A 1 155 ? 26.132 4.002 -39.812 1.00 76.00 155 PRO A C 1
ATOM 1263 O O . PRO A 1 155 ? 27.022 3.245 -40.206 1.00 76.00 155 PRO A O 1
ATOM 1266 N N . VAL A 1 156 ? 25.032 4.291 -40.505 1.00 69.00 156 VAL A N 1
ATOM 1267 C CA . VAL A 1 156 ? 24.796 3.903 -41.903 1.00 69.00 156 VAL A CA 1
ATOM 1268 C C . VAL A 1 156 ? 25.255 5.030 -42.812 1.00 69.00 156 VAL A C 1
ATOM 1270 O O . VAL A 1 156 ? 24.967 6.197 -42.458 1.00 69.00 156 VAL A O 1
#